Protein AF-A0A816KU31-F1 (afdb_monomer_lite)

Secondary structure (DSSP, 8-state):
-----B-TTSTTHHHHHHHHHHHGGGGGG-SS---SHHHHHHHHHT-PPPTT--------TTHHHHS-HHHHHHHHHHHHHH-GGGTT-SS-HHHHHHHHHHHHHT-EEEETTEEEE--SSPPBT-TTTTHHHHHHHHHHHHHHHT-

Sequence (147 aa):
MRIVTCSRDTITSPICQFIFRIIKELSATLSGVVCNTSNFIKIITDVKLNQDEHSANLDIQDLYTNIPVSKVINITLKRFDESKKLDNSPFTKTDIKELLILALKNSYFQFNGKFYKQKTGLPMCNTLSPTLPDIYMNEYKKNIYMK

Radius of gyration: 17.8 Å; chains: 1; bounding box: 52×36×50 Å

Organism: NCBI:txid392030

Structure (mmCIF, N/CA/C/O backbone):
data_AF-A0A816KU31-F1
#
_entry.id   AF-A0A816KU31-F1
#
loop_
_atom_site.group_PDB
_atom_site.id
_atom_site.type_symbol
_atom_site.label_atom_id
_atom_site.label_alt_id
_atom_site.label_comp_id
_atom_site.label_asym_id
_atom_site.label_entity_id
_atom_site.label_seq_id
_atom_site.pdbx_PDB_ins_code
_atom_site.C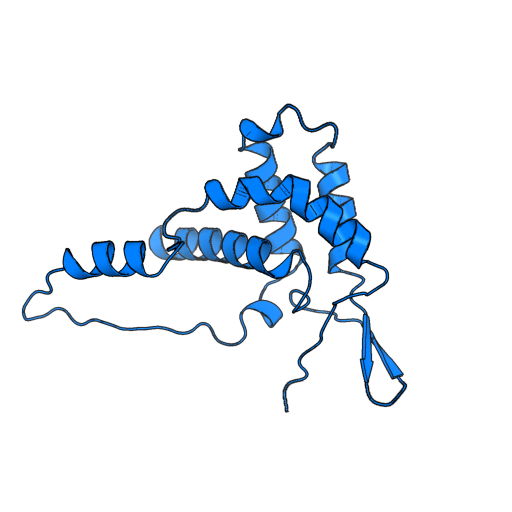artn_x
_atom_site.Cartn_y
_atom_site.Cartn_z
_atom_site.occupancy
_atom_site.B_iso_or_equiv
_atom_site.auth_seq_id
_atom_site.auth_comp_id
_atom_site.auth_asym_id
_atom_site.auth_atom_id
_atom_site.pdbx_PDB_model_num
ATOM 1 N N . MET A 1 1 ? -18.901 -8.063 -17.222 1.00 49.69 1 MET A N 1
ATOM 2 C CA . MET A 1 1 ? -17.887 -9.053 -16.795 1.00 49.69 1 MET A CA 1
ATOM 3 C C . MET A 1 1 ? -16.622 -8.294 -16.416 1.00 49.69 1 MET A C 1
ATOM 5 O O . MET A 1 1 ? -16.166 -7.492 -17.221 1.00 49.69 1 MET A O 1
ATOM 9 N N . ARG A 1 2 ? -16.109 -8.466 -15.194 1.00 61.72 2 ARG A N 1
ATOM 10 C CA . ARG A 1 2 ? -14.911 -7.772 -14.694 1.00 61.72 2 ARG A CA 1
ATOM 11 C C . ARG A 1 2 ? -13.745 -8.755 -14.704 1.00 61.72 2 ARG A C 1
ATOM 13 O O . ARG A 1 2 ? -13.862 -9.838 -14.141 1.00 61.72 2 ARG A O 1
ATOM 20 N N . ILE A 1 3 ? -12.652 -8.399 -15.374 1.00 64.56 3 ILE A N 1
ATOM 21 C CA . ILE A 1 3 ? -11.467 -9.259 -15.453 1.00 64.56 3 ILE A CA 1
ATOM 22 C C . ILE A 1 3 ? -10.687 -9.103 -14.148 1.00 64.56 3 ILE A C 1
ATOM 24 O O . ILE A 1 3 ? -10.218 -8.012 -13.830 1.00 64.56 3 ILE A O 1
ATOM 28 N N . VAL A 1 4 ? -10.555 -10.194 -13.395 1.00 68.12 4 VAL A N 1
ATOM 29 C CA . VAL A 1 4 ? -9.658 -10.269 -12.239 1.00 68.12 4 VAL A CA 1
ATOM 30 C C . VAL A 1 4 ? -8.290 -10.704 -12.750 1.00 68.12 4 VAL A C 1
ATOM 32 O O . VAL A 1 4 ? -8.129 -11.812 -13.256 1.00 68.12 4 VAL A O 1
ATOM 35 N N . THR A 1 5 ? -7.307 -9.813 -12.663 1.00 73.56 5 THR A N 1
ATOM 36 C CA . THR A 1 5 ? -5.936 -10.082 -13.107 1.00 73.56 5 THR A CA 1
ATOM 37 C C . THR A 1 5 ? -5.116 -10.597 -11.931 1.00 73.56 5 THR A C 1
ATOM 39 O O . THR A 1 5 ? -5.012 -9.904 -10.922 1.00 73.56 5 THR A O 1
ATOM 42 N N . CYS A 1 6 ? -4.512 -11.778 -12.049 1.00 74.50 6 CYS A N 1
ATOM 43 C CA . CYS A 1 6 ? -3.592 -12.302 -11.040 1.00 74.50 6 CYS A CA 1
ATOM 44 C C . CYS A 1 6 ? -2.148 -12.026 -11.470 1.00 74.50 6 CYS A C 1
ATOM 46 O O . CYS A 1 6 ? -1.738 -12.460 -12.545 1.00 74.50 6 CYS A O 1
ATOM 48 N N . SER A 1 7 ? -1.378 -11.331 -10.634 1.00 78.25 7 SER A N 1
ATOM 49 C CA . SER A 1 7 ? 0.047 -11.057 -10.884 1.00 78.25 7 SER A CA 1
ATOM 50 C C . SER A 1 7 ? 0.991 -11.941 -10.060 1.00 78.25 7 SER A C 1
ATOM 52 O O . SER A 1 7 ? 2.118 -11.537 -9.769 1.00 78.25 7 SER A O 1
ATOM 54 N N . ARG A 1 8 ? 0.546 -13.143 -9.680 1.00 78.31 8 ARG A N 1
ATOM 55 C CA . ARG A 1 8 ? 1.370 -14.121 -8.957 1.00 78.31 8 ARG A CA 1
ATOM 56 C C . ARG A 1 8 ? 2.367 -14.795 -9.906 1.00 78.31 8 ARG A C 1
ATOM 58 O O . ARG A 1 8 ? 2.027 -15.061 -11.052 1.00 78.31 8 ARG A O 1
ATOM 65 N N . ASP A 1 9 ? 3.581 -15.045 -9.420 1.00 82.00 9 ASP A N 1
ATOM 66 C CA . ASP A 1 9 ? 4.653 -15.774 -10.122 1.00 82.00 9 ASP A CA 1
ATOM 67 C C . ASP A 1 9 ? 5.003 -15.209 -11.512 1.00 82.00 9 ASP A C 1
ATOM 69 O O . ASP A 1 9 ? 5.507 -15.891 -12.399 1.00 82.00 9 ASP A O 1
ATOM 73 N N . THR A 1 10 ? 4.768 -13.909 -11.694 1.00 84.75 10 THR A N 1
ATOM 74 C CA . THR A 1 10 ? 5.206 -13.148 -12.868 1.00 84.75 10 THR A CA 1
ATOM 75 C C . THR A 1 10 ? 6.684 -12.762 -12.765 1.00 84.75 10 THR A C 1
ATOM 77 O O . THR A 1 10 ? 7.268 -12.787 -11.679 1.00 84.75 10 THR A O 1
ATOM 80 N N . ILE A 1 11 ? 7.276 -12.306 -13.875 1.00 86.88 11 ILE A N 1
ATOM 81 C CA . ILE A 1 11 ? 8.670 -11.829 -13.939 1.00 86.88 11 ILE A CA 1
ATOM 82 C C . ILE A 1 11 ? 8.990 -10.711 -12.930 1.00 86.88 11 ILE A C 1
ATOM 84 O O . ILE A 1 11 ? 10.131 -10.575 -12.498 1.00 86.88 11 ILE A O 1
ATOM 88 N N . THR A 1 12 ? 7.991 -9.927 -12.509 1.00 88.56 12 THR A N 1
ATOM 89 C CA . THR A 1 12 ? 8.162 -8.862 -11.509 1.00 88.56 12 THR A CA 1
ATOM 90 C C . THR A 1 12 ? 7.954 -9.345 -10.070 1.00 88.56 12 THR A C 1
ATOM 92 O O . THR A 1 12 ? 8.141 -8.576 -9.129 1.00 88.56 12 THR A O 1
ATOM 95 N N . SER A 1 13 ? 7.619 -10.615 -9.841 1.00 89.44 13 SER A N 1
ATOM 96 C CA . SER A 1 13 ? 7.380 -11.142 -8.488 1.00 89.44 13 SER A CA 1
ATOM 97 C C . SER A 1 13 ? 8.596 -11.019 -7.561 1.00 89.44 13 SER A C 1
ATOM 99 O O . SER A 1 13 ? 8.405 -10.557 -6.433 1.00 89.44 13 SER A O 1
ATOM 101 N N . PRO A 1 14 ? 9.841 -11.329 -7.992 1.00 91.38 14 PRO A N 1
ATOM 102 C CA . PRO A 1 14 ? 11.016 -11.187 -7.129 1.00 91.38 14 PRO A CA 1
ATOM 103 C C . PRO A 1 14 ? 11.236 -9.745 -6.659 1.00 91.38 14 PRO A C 1
ATOM 105 O O . PRO A 1 14 ? 11.459 -9.506 -5.473 1.00 91.38 14 PRO A O 1
ATOM 108 N N . ILE A 1 15 ? 11.090 -8.765 -7.559 1.00 91.06 15 ILE A N 1
ATOM 109 C CA . ILE A 1 15 ? 11.231 -7.349 -7.199 1.00 91.06 15 ILE A CA 1
ATOM 110 C C . ILE A 1 15 ? 10.086 -6.880 -6.293 1.00 91.06 15 ILE A C 1
ATOM 112 O O . ILE A 1 15 ? 10.317 -6.127 -5.352 1.00 91.06 15 ILE A O 1
ATOM 116 N N . CYS A 1 16 ? 8.864 -7.380 -6.491 1.00 91.56 16 CYS A N 1
ATOM 117 C CA . CYS A 1 16 ? 7.740 -7.071 -5.607 1.00 91.56 16 CYS A CA 1
ATOM 118 C C . CYS A 1 16 ? 7.960 -7.613 -4.189 1.00 91.56 16 CYS A C 1
ATOM 120 O O . CYS A 1 16 ? 7.702 -6.911 -3.214 1.00 91.56 16 CYS A O 1
ATOM 122 N N . GLN A 1 17 ? 8.472 -8.840 -4.062 1.00 91.56 17 GLN A N 1
ATOM 123 C CA . GLN A 1 17 ? 8.840 -9.421 -2.768 1.00 91.56 17 GLN A CA 1
ATOM 124 C C . GLN A 1 17 ? 9.971 -8.637 -2.098 1.00 91.56 17 GLN A C 1
ATOM 126 O O . GLN A 1 17 ? 9.935 -8.411 -0.889 1.00 91.56 17 GLN A O 1
ATOM 131 N N . PHE A 1 18 ? 10.957 -8.205 -2.880 1.00 90.50 18 PHE A N 1
ATOM 132 C CA . PHE A 1 18 ? 12.056 -7.386 -2.395 1.00 90.50 18 PHE A CA 1
ATOM 133 C C . PHE A 1 18 ? 11.567 -6.043 -1.836 1.00 90.50 18 PHE A C 1
ATOM 135 O O . PHE A 1 18 ? 11.827 -5.732 -0.675 1.00 90.50 18 PHE A O 1
ATOM 142 N N . ILE A 1 19 ? 10.774 -5.299 -2.613 1.00 90.69 19 ILE A N 1
ATOM 143 C CA . ILE A 1 19 ? 10.178 -4.029 -2.177 1.00 90.69 19 ILE A CA 1
ATOM 144 C C . ILE A 1 19 ? 9.322 -4.243 -0.926 1.00 90.69 19 ILE A C 1
ATOM 146 O O . ILE A 1 19 ? 9.407 -3.456 0.015 1.00 90.69 19 ILE A O 1
ATOM 150 N N . PHE A 1 20 ? 8.530 -5.319 -0.875 1.00 90.44 20 PHE A N 1
ATOM 151 C CA . PHE A 1 20 ? 7.693 -5.627 0.284 1.00 90.44 20 PHE A CA 1
ATOM 152 C C . PHE A 1 20 ? 8.506 -5.747 1.577 1.00 90.44 20 PHE A C 1
ATOM 154 O O . PHE A 1 20 ? 8.083 -5.229 2.606 1.00 90.44 20 PHE A O 1
ATOM 161 N N . ARG A 1 21 ? 9.703 -6.349 1.542 1.00 88.38 21 ARG A N 1
ATOM 162 C CA . ARG A 1 21 ? 10.578 -6.440 2.727 1.00 88.38 21 ARG A CA 1
ATOM 163 C C . ARG A 1 21 ? 10.999 -5.072 3.262 1.00 88.38 21 ARG A C 1
ATOM 165 O O . ARG A 1 21 ? 11.193 -4.955 4.468 1.00 88.38 21 ARG A O 1
ATOM 172 N N . ILE A 1 22 ? 11.113 -4.078 2.385 1.00 85.88 22 ILE A N 1
ATOM 173 C CA . ILE A 1 22 ? 11.462 -2.699 2.735 1.00 85.88 22 ILE A CA 1
ATOM 174 C C . ILE A 1 22 ? 10.230 -1.971 3.281 1.00 85.88 22 ILE A C 1
ATOM 176 O O . ILE A 1 22 ? 10.276 -1.383 4.356 1.00 85.88 22 ILE A O 1
ATOM 180 N N . ILE A 1 23 ? 9.102 -2.031 2.567 1.00 86.75 23 ILE A N 1
ATOM 181 C CA . ILE A 1 23 ? 7.929 -1.209 2.897 1.00 86.75 23 ILE A CA 1
ATOM 182 C C . ILE A 1 23 ? 6.985 -1.838 3.928 1.00 86.75 23 ILE A C 1
ATOM 184 O O . ILE A 1 23 ? 6.089 -1.145 4.405 1.00 86.75 23 ILE A O 1
ATOM 188 N N . LYS A 1 24 ? 7.143 -3.121 4.292 1.00 86.12 24 LYS A N 1
ATOM 189 C CA . LYS A 1 24 ? 6.227 -3.811 5.226 1.00 86.12 24 LYS A CA 1
ATOM 190 C C . LYS A 1 24 ? 6.069 -3.064 6.552 1.00 86.12 24 LYS A C 1
ATOM 192 O O . LYS A 1 24 ? 4.956 -2.991 7.068 1.00 86.12 24 LYS A O 1
ATOM 197 N N . GLU A 1 25 ? 7.147 -2.454 7.050 1.00 84.19 25 GLU A N 1
ATOM 198 C CA . GLU A 1 25 ? 7.175 -1.718 8.320 1.00 84.19 25 GLU A CA 1
ATOM 199 C C . GLU A 1 25 ? 6.333 -0.437 8.266 1.00 84.19 25 GLU A C 1
ATOM 201 O O . GLU A 1 25 ? 5.813 0.004 9.291 1.00 84.19 25 GLU A O 1
ATOM 206 N N . LEU A 1 26 ? 6.104 0.122 7.069 1.00 84.94 26 LEU A N 1
ATOM 207 C CA . LEU A 1 26 ? 5.199 1.259 6.891 1.00 84.94 26 LEU A CA 1
ATOM 208 C C . LEU A 1 26 ? 3.761 0.897 7.273 1.00 84.94 26 LEU A C 1
ATOM 210 O O . LEU A 1 26 ? 3.024 1.768 7.729 1.00 84.94 26 LEU A O 1
ATOM 214 N N . SER A 1 27 ? 3.367 -0.376 7.166 1.00 80.69 27 SER A N 1
ATOM 215 C CA . SER A 1 27 ? 2.037 -0.836 7.593 1.00 80.69 27 SER A CA 1
ATOM 216 C C . SER A 1 27 ? 1.802 -0.596 9.091 1.00 80.69 27 SER A C 1
ATOM 218 O O . SER A 1 27 ? 0.682 -0.300 9.495 1.00 80.69 27 SER A O 1
ATOM 220 N N . ALA A 1 28 ? 2.855 -0.640 9.917 1.00 80.69 28 ALA A N 1
ATOM 221 C CA . ALA A 1 28 ? 2.757 -0.377 11.355 1.00 80.69 28 ALA A CA 1
ATOM 222 C C . ALA A 1 28 ? 2.511 1.107 11.687 1.00 80.69 28 ALA A C 1
ATOM 224 O O . ALA A 1 28 ? 2.126 1.432 12.806 1.00 80.69 28 ALA A O 1
ATOM 225 N N . THR A 1 29 ? 2.726 2.015 10.729 1.00 81.81 29 THR A N 1
ATOM 226 C CA . THR A 1 29 ? 2.448 3.455 10.889 1.00 81.81 29 THR A CA 1
ATOM 227 C C . THR A 1 29 ? 0.993 3.822 10.587 1.00 81.81 29 THR A C 1
ATOM 229 O O . THR A 1 29 ? 0.590 4.977 10.745 1.00 81.81 29 THR A O 1
ATOM 232 N N . LEU A 1 30 ? 0.191 2.860 10.123 1.00 85.38 30 LEU A N 1
ATOM 233 C CA . LEU A 1 30 ? -1.187 3.102 9.723 1.00 85.38 30 LEU A CA 1
ATOM 234 C C . LEU A 1 30 ? -2.104 3.167 10.945 1.00 85.38 30 LEU A C 1
ATOM 236 O O . LEU A 1 30 ? -2.139 2.268 11.779 1.00 85.38 30 LEU A O 1
ATOM 240 N N . SER A 1 31 ? -2.894 4.236 11.022 1.00 83.19 31 SER A N 1
ATOM 241 C CA . SER A 1 31 ? -3.917 4.419 12.051 1.00 83.19 31 SER A CA 1
ATOM 242 C C . SER A 1 31 ? -5.272 3.848 11.622 1.00 83.19 31 SER A C 1
ATOM 244 O O . SER A 1 31 ? -5.637 3.870 10.440 1.00 83.19 31 SER A O 1
ATOM 246 N N . GLY A 1 32 ? -6.049 3.360 12.594 1.00 79.56 32 GLY A N 1
ATOM 247 C CA . GLY A 1 32 ? -7.402 2.849 12.351 1.00 79.56 32 GLY A CA 1
ATOM 248 C C . GLY A 1 32 ? -7.427 1.627 11.428 1.00 79.56 32 GLY A C 1
ATOM 249 O O . GLY A 1 32 ? -8.319 1.520 10.583 1.00 79.56 32 GLY A O 1
ATOM 250 N N . VAL A 1 33 ? -6.411 0.766 11.543 1.00 82.75 33 VAL A N 1
ATOM 251 C CA . VAL A 1 33 ? -6.354 -0.558 10.916 1.00 82.75 33 VAL A CA 1
ATOM 252 C C . VAL A 1 33 ? -6.655 -1.596 11.986 1.00 82.75 33 VAL A C 1
ATOM 254 O O . VAL A 1 33 ? -6.102 -1.562 13.085 1.00 82.75 33 VAL A O 1
ATOM 257 N N . VAL A 1 34 ? -7.551 -2.521 11.663 1.00 84.38 34 VAL A N 1
ATOM 258 C CA . VAL A 1 34 ? -7.929 -3.616 12.549 1.00 84.38 34 VAL A CA 1
ATOM 259 C C . VAL A 1 34 ? -7.159 -4.857 12.116 1.00 84.38 34 VAL A C 1
ATOM 261 O O . VAL A 1 34 ? -7.445 -5.443 11.080 1.00 84.38 34 VAL A O 1
ATOM 264 N N . CYS A 1 35 ? -6.156 -5.244 12.903 1.00 81.25 35 CYS A N 1
ATOM 265 C CA . CYS A 1 35 ? -5.225 -6.304 12.509 1.00 81.25 35 CYS A CA 1
ATOM 266 C C . CYS A 1 35 ? -5.773 -7.727 12.691 1.00 81.25 35 CYS A C 1
ATOM 268 O O . CYS A 1 35 ? -5.251 -8.661 12.091 1.00 81.25 35 CYS A O 1
ATOM 270 N N . ASN A 1 36 ? -6.764 -7.924 13.564 1.00 87.31 36 ASN A N 1
ATOM 271 C CA . ASN A 1 36 ? -7.354 -9.236 13.819 1.00 87.31 36 ASN A CA 1
ATOM 272 C C . ASN A 1 36 ? -8.761 -9.127 14.422 1.00 87.31 36 ASN A C 1
ATOM 274 O O . ASN A 1 36 ? -9.145 -8.093 14.976 1.00 87.31 36 ASN A O 1
ATOM 278 N N . THR A 1 37 ? -9.505 -10.231 14.343 1.00 91.88 37 THR A N 1
ATOM 279 C CA . THR A 1 37 ? -10.880 -10.348 14.843 1.00 91.88 37 THR A CA 1
ATOM 280 C C . THR A 1 37 ? -10.981 -10.079 16.342 1.00 91.88 37 THR A C 1
ATOM 282 O O . THR A 1 37 ? -11.900 -9.398 16.779 1.00 91.88 37 THR A O 1
ATOM 285 N N . SER A 1 38 ? -10.019 -10.539 17.145 1.00 92.81 38 SER A N 1
ATOM 286 C CA . SER A 1 38 ? -10.032 -10.307 18.594 1.00 92.81 38 SER A CA 1
ATOM 287 C C . SER A 1 38 ? -9.924 -8.819 18.944 1.00 92.81 38 SER A C 1
ATOM 289 O O . SER A 1 38 ? -10.594 -8.349 19.858 1.00 92.81 38 SER A O 1
ATOM 291 N N . ASN A 1 39 ? -9.108 -8.062 18.206 1.00 89.31 39 ASN A N 1
ATOM 292 C CA . ASN A 1 39 ? -8.987 -6.615 18.351 1.00 89.31 39 ASN A CA 1
ATOM 293 C C . ASN A 1 39 ? -10.273 -5.911 17.908 1.00 89.31 39 ASN A C 1
ATOM 295 O O . ASN A 1 39 ? -10.734 -5.001 18.587 1.00 89.31 39 ASN A O 1
ATOM 299 N N . PHE A 1 40 ? -10.884 -6.370 16.811 1.00 91.38 40 PHE A N 1
ATOM 300 C CA . PHE A 1 40 ? -12.176 -5.854 16.360 1.00 91.38 40 PHE A CA 1
ATOM 301 C C . PHE A 1 40 ? -13.266 -6.011 17.424 1.00 91.38 40 PHE A C 1
ATOM 303 O O . PHE A 1 40 ? -13.955 -5.046 17.740 1.00 91.38 40 PHE A O 1
ATOM 310 N N . ILE A 1 41 ? -13.386 -7.213 18.002 1.00 93.31 41 ILE A N 1
ATOM 311 C CA . ILE A 1 41 ? -14.386 -7.519 19.032 1.00 93.31 41 ILE A CA 1
ATOM 312 C C . ILE A 1 41 ? -14.204 -6.600 20.242 1.00 93.31 41 ILE A C 1
ATOM 314 O O . ILE A 1 41 ? -15.186 -6.064 20.744 1.00 93.31 41 ILE A O 1
ATOM 318 N N . LYS A 1 42 ? -12.962 -6.365 20.684 1.00 91.19 42 LYS A N 1
AT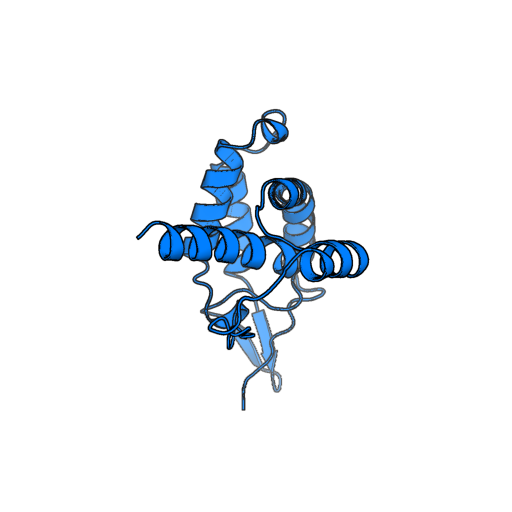OM 319 C CA . LYS A 1 42 ? -12.685 -5.425 21.781 1.00 91.19 42 LYS A CA 1
ATOM 320 C C . LYS A 1 42 ? -13.168 -4.014 21.447 1.00 91.19 42 LYS A C 1
ATOM 322 O O . LYS A 1 42 ? -13.928 -3.447 22.217 1.00 91.19 42 LYS A O 1
ATOM 327 N N . ILE A 1 43 ? -12.795 -3.502 20.271 1.00 89.44 43 ILE A N 1
ATOM 328 C CA . ILE A 1 43 ? -13.180 -2.155 19.828 1.00 89.44 43 ILE A CA 1
ATOM 329 C C . ILE A 1 43 ? -14.704 -2.006 19.788 1.00 89.44 43 ILE A C 1
ATOM 331 O O . ILE A 1 43 ? -15.222 -1.024 20.301 1.00 89.44 43 ILE A O 1
ATOM 335 N N . ILE A 1 44 ? -15.425 -2.962 19.192 1.00 90.50 44 ILE A N 1
ATOM 336 C CA . ILE A 1 44 ? -16.877 -2.833 19.011 1.00 90.50 44 ILE A CA 1
ATOM 337 C C . ILE A 1 44 ? -17.661 -3.051 20.310 1.00 90.50 44 ILE A C 1
ATOM 339 O O . ILE A 1 44 ? -18.724 -2.465 20.470 1.00 90.50 44 ILE A O 1
ATOM 343 N N . THR A 1 45 ? -17.140 -3.854 21.245 1.00 92.06 45 THR A N 1
ATOM 344 C CA . THR A 1 45 ? -17.797 -4.100 22.545 1.00 92.06 45 THR A CA 1
ATOM 345 C C . THR A 1 45 ? -17.852 -2.830 23.396 1.00 92.06 45 THR A C 1
ATOM 347 O O . THR A 1 45 ? -18.816 -2.624 24.130 1.00 92.06 45 THR A O 1
ATOM 350 N N . ASP A 1 46 ? -16.850 -1.959 23.265 1.00 89.38 46 ASP A N 1
ATOM 351 C CA . ASP A 1 46 ? -16.780 -0.697 24.006 1.00 89.38 46 ASP A CA 1
ATOM 352 C C . ASP A 1 46 ? -17.656 0.413 23.391 1.00 89.38 46 ASP A C 1
ATOM 354 O O . ASP A 1 46 ? -17.898 1.441 24.029 1.00 89.38 46 ASP A O 1
ATOM 358 N N . VAL A 1 47 ? -18.165 0.226 22.166 1.00 90.06 47 VAL A N 1
ATOM 359 C CA . VAL A 1 47 ? -19.016 1.212 21.484 1.00 90.06 47 VAL A CA 1
ATOM 360 C C . VAL A 1 47 ? -20.452 1.103 21.996 1.00 90.06 47 VAL A C 1
ATOM 362 O O . VAL A 1 47 ? -21.145 0.117 21.753 1.00 90.06 47 VAL A O 1
ATOM 365 N N . LYS A 1 48 ? -20.927 2.155 22.668 1.00 90.25 48 LYS A N 1
ATOM 366 C CA . LYS A 1 48 ? -22.337 2.325 23.041 1.00 90.25 48 LYS A CA 1
ATOM 367 C C . LYS A 1 48 ? -22.985 3.325 22.095 1.00 90.25 48 LYS A C 1
ATOM 369 O O . LYS A 1 48 ? -22.463 4.422 21.940 1.00 90.25 48 LYS A O 1
ATOM 374 N N . LEU A 1 49 ? -24.102 2.933 21.492 1.00 90.50 49 LEU A N 1
ATOM 375 C CA . LEU A 1 49 ? -24.891 3.798 20.620 1.00 90.50 49 LEU A CA 1
ATOM 376 C C . LEU A 1 49 ? -25.990 4.488 21.428 1.00 90.50 49 LEU A C 1
ATOM 378 O O . LEU A 1 49 ? -26.661 3.845 22.243 1.00 90.50 49 LEU A O 1
ATOM 382 N N . ASN A 1 50 ? -26.175 5.782 21.190 1.00 93.56 50 ASN A N 1
ATOM 383 C CA . ASN A 1 50 ? -27.318 6.533 21.704 1.00 93.56 50 ASN A CA 1
ATOM 384 C C . ASN A 1 50 ? -28.604 6.187 20.933 1.00 93.56 50 ASN A C 1
ATOM 386 O O . ASN A 1 50 ? -28.564 5.574 19.868 1.00 93.56 50 ASN A O 1
ATOM 390 N N . GLN A 1 51 ? -29.760 6.593 21.464 1.00 91.00 51 GLN A N 1
ATOM 391 C CA . GLN A 1 51 ? -31.074 6.261 20.893 1.00 91.00 51 GLN A C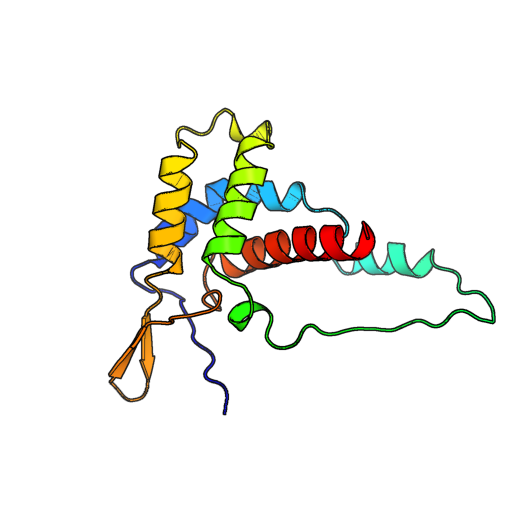A 1
ATOM 392 C C . GLN A 1 51 ? -31.268 6.795 19.457 1.00 91.00 51 GLN A C 1
ATOM 394 O O . GLN A 1 51 ? -31.991 6.183 18.677 1.00 91.00 51 GLN A O 1
ATOM 399 N N . ASP A 1 52 ? -30.557 7.873 19.111 1.00 93.81 52 ASP A N 1
ATOM 400 C CA . ASP A 1 52 ? -30.579 8.530 17.796 1.00 93.81 52 ASP A CA 1
ATOM 401 C C . ASP A 1 52 ? -29.363 8.179 16.912 1.00 93.81 52 ASP A C 1
ATOM 403 O O . ASP A 1 52 ? -29.184 8.745 15.832 1.00 93.81 52 ASP A O 1
ATOM 407 N N . GLU A 1 53 ? -28.492 7.269 17.358 1.00 92.69 53 GLU A N 1
ATOM 408 C CA . GLU A 1 53 ? -27.306 6.856 16.605 1.00 92.69 53 GLU A CA 1
ATOM 409 C C . GLU A 1 53 ? -27.539 5.534 15.873 1.00 92.69 53 GLU A C 1
ATOM 411 O O . GLU A 1 53 ? -28.071 4.561 16.410 1.00 92.69 53 GLU A O 1
ATOM 416 N N . HIS A 1 54 ? -27.069 5.474 14.628 1.00 89.00 54 HIS A N 1
ATOM 417 C CA . HIS A 1 54 ? -27.164 4.286 13.792 1.00 89.00 54 HIS A CA 1
ATOM 418 C C . HIS A 1 54 ? -25.784 3.844 13.323 1.00 89.00 54 HIS A C 1
ATOM 420 O O . HIS A 1 54 ? -24.938 4.659 12.950 1.00 89.00 54 HIS A O 1
ATOM 426 N N . SER A 1 55 ? -25.567 2.532 13.305 1.00 88.94 55 SER A N 1
ATOM 427 C CA . SER A 1 55 ? -24.382 1.946 12.694 1.00 88.94 55 SER A CA 1
ATOM 428 C C . SER A 1 55 ? -24.604 1.746 11.195 1.00 88.94 55 SER A C 1
ATOM 430 O O . SER A 1 55 ? -25.684 1.366 10.743 1.00 88.94 55 SER A O 1
ATOM 432 N N . ALA A 1 56 ? -23.559 1.996 10.412 1.00 89.81 56 ALA A N 1
ATOM 433 C CA . ALA A 1 56 ? -23.542 1.732 8.982 1.00 89.81 56 ALA A CA 1
ATOM 434 C C . ALA A 1 56 ? -22.240 1.019 8.617 1.00 89.81 56 ALA A C 1
ATOM 436 O O . ALA A 1 56 ? -21.167 1.380 9.101 1.00 89.81 56 ALA A O 1
ATOM 437 N N . ASN A 1 57 ? -22.340 0.013 7.749 1.00 90.69 57 ASN A N 1
ATOM 438 C CA . ASN A 1 57 ? -21.188 -0.642 7.146 1.00 90.69 57 ASN A CA 1
ATOM 439 C C . ASN A 1 57 ? -21.099 -0.235 5.675 1.00 90.69 57 ASN A C 1
ATOM 441 O O . ASN A 1 57 ? -22.098 -0.285 4.957 1.00 90.69 57 ASN A O 1
ATOM 445 N N . LEU A 1 58 ? -19.909 0.167 5.240 1.00 90.62 58 LEU A N 1
ATOM 446 C CA . LEU A 1 58 ? -19.655 0.641 3.886 1.00 90.62 58 LEU A CA 1
ATOM 447 C C . LEU A 1 58 ? -18.584 -0.235 3.254 1.00 90.62 58 LEU A C 1
ATOM 449 O O . LEU A 1 58 ? -17.522 -0.437 3.841 1.00 90.62 58 LEU A O 1
ATOM 453 N N . ASP A 1 59 ? -18.856 -0.711 2.044 1.00 91.50 59 ASP A N 1
ATOM 454 C CA . ASP A 1 59 ? -17.883 -1.447 1.247 1.00 91.50 59 ASP A CA 1
ATOM 455 C C . ASP A 1 59 ? -17.326 -0.563 0.129 1.00 91.50 59 ASP A C 1
ATOM 457 O O . ASP A 1 59 ? -18.044 0.225 -0.496 1.00 91.50 59 ASP A O 1
ATOM 461 N N . ILE A 1 60 ? -16.023 -0.682 -0.119 1.00 89.88 60 ILE A N 1
ATOM 462 C CA . ILE A 1 60 ? -15.356 0.086 -1.165 1.00 89.88 60 ILE A CA 1
ATOM 463 C C . ILE A 1 60 ? -15.414 -0.723 -2.443 1.00 89.88 60 ILE A C 1
ATOM 465 O O . ILE A 1 60 ? -14.655 -1.675 -2.642 1.00 89.88 60 ILE A O 1
ATOM 469 N N . GLN A 1 61 ? -16.259 -0.270 -3.361 1.00 90.81 61 GLN A N 1
ATOM 470 C CA . GLN A 1 61 ? -16.326 -0.870 -4.675 1.00 90.81 61 GLN A CA 1
ATOM 471 C C . GLN A 1 61 ? -14.972 -0.754 -5.384 1.00 90.81 61 GLN A C 1
ATOM 473 O O . GLN A 1 61 ? -14.422 0.335 -5.585 1.00 90.81 61 GLN A O 1
ATOM 478 N N . ASP A 1 62 ? -14.462 -1.902 -5.827 1.00 88.75 62 ASP A N 1
ATOM 479 C CA . ASP A 1 62 ? -13.385 -1.976 -6.805 1.00 88.75 62 ASP A CA 1
ATOM 480 C C . ASP A 1 62 ? -12.063 -1.312 -6.371 1.00 88.75 62 ASP A C 1
ATOM 482 O O . ASP A 1 62 ? -11.310 -0.811 -7.212 1.00 88.75 62 ASP A O 1
ATOM 486 N N . LEU A 1 63 ? -11.748 -1.370 -5.069 1.00 90.81 63 LEU A N 1
ATOM 487 C CA . LEU A 1 63 ? -10.588 -0.722 -4.439 1.00 90.81 63 LEU A CA 1
ATOM 488 C C . LEU A 1 63 ? -9.311 -0.785 -5.295 1.00 90.81 63 LEU A C 1
ATOM 490 O O . LEU A 1 63 ? -8.778 0.243 -5.704 1.00 90.81 63 LEU A O 1
ATOM 494 N N . TYR A 1 64 ? -8.845 -1.987 -5.634 1.00 88.88 64 TYR A N 1
ATOM 495 C CA . TYR A 1 64 ? -7.597 -2.172 -6.379 1.00 88.88 64 TYR A CA 1
ATOM 496 C C . TYR A 1 64 ? -7.601 -1.509 -7.755 1.00 88.88 64 TYR A C 1
ATOM 498 O O . TYR A 1 64 ? -6.622 -0.864 -8.116 1.00 88.88 64 TYR A O 1
ATOM 506 N N . THR A 1 65 ? -8.682 -1.629 -8.530 1.00 88.25 65 THR A N 1
ATOM 507 C CA . THR A 1 65 ? -8.727 -1.049 -9.884 1.00 88.25 65 THR A CA 1
ATOM 508 C C . THR A 1 65 ? -8.860 0.467 -9.864 1.00 88.25 65 THR A C 1
ATOM 510 O O . THR A 1 65 ? -8.441 1.122 -10.817 1.00 88.25 65 THR A O 1
ATOM 513 N N . ASN A 1 66 ? -9.420 1.013 -8.783 1.00 90.62 66 ASN A N 1
ATOM 514 C CA . ASN A 1 66 ? -9.692 2.439 -8.637 1.00 90.62 66 ASN A CA 1
ATOM 515 C C . ASN A 1 66 ? -8.532 3.218 -8.003 1.00 90.62 66 ASN A C 1
ATOM 517 O O . ASN A 1 66 ? -8.518 4.445 -8.084 1.00 90.62 66 ASN A O 1
ATOM 521 N N . ILE A 1 67 ? -7.537 2.547 -7.412 1.00 91.88 67 ILE A N 1
ATOM 522 C CA . ILE A 1 67 ? -6.354 3.218 -6.858 1.00 91.88 67 ILE A CA 1
ATOM 523 C C . ILE A 1 67 ? -5.441 3.731 -7.987 1.00 91.88 67 ILE A C 1
ATOM 525 O O . ILE A 1 67 ? -4.897 2.933 -8.760 1.00 91.88 67 ILE A O 1
ATOM 529 N N . PRO A 1 68 ? -5.173 5.049 -8.068 1.00 92.44 68 PRO A N 1
ATOM 530 C CA . PRO A 1 68 ? -4.205 5.581 -9.018 1.00 92.44 68 PRO A CA 1
ATOM 531 C C . PRO A 1 68 ? -2.776 5.213 -8.597 1.00 92.44 68 PRO A C 1
ATOM 533 O O . PRO A 1 68 ? -2.296 5.637 -7.543 1.00 92.44 68 PRO A O 1
ATOM 536 N N . VAL A 1 69 ? -2.068 4.469 -9.454 1.00 91.75 69 VAL A N 1
ATOM 537 C CA . VAL A 1 69 ? -0.709 3.957 -9.181 1.00 91.75 69 VAL A CA 1
ATOM 538 C C . VAL A 1 69 ? 0.279 5.078 -8.841 1.00 91.75 69 VAL A C 1
ATOM 540 O O . VAL A 1 69 ? 1.040 4.972 -7.886 1.00 91.75 69 VAL A O 1
ATOM 543 N N . SER A 1 70 ? 0.257 6.190 -9.579 1.00 92.94 70 SER A N 1
ATOM 544 C CA . SER A 1 70 ? 1.140 7.334 -9.305 1.00 92.94 70 SER A CA 1
ATOM 545 C C . SER A 1 70 ? 0.890 7.951 -7.929 1.00 92.94 70 SER A C 1
ATOM 547 O O . SER A 1 70 ? 1.835 8.313 -7.230 1.00 92.94 70 SER A O 1
ATOM 549 N N . LYS A 1 71 ? -0.382 8.044 -7.523 1.00 93.38 71 LYS A N 1
ATOM 550 C CA . LYS A 1 71 ? -0.775 8.630 -6.242 1.00 93.38 71 LYS A CA 1
ATOM 551 C C . LYS A 1 71 ? -0.315 7.757 -5.082 1.00 93.38 71 LYS A C 1
ATOM 553 O O . LYS A 1 71 ? 0.303 8.281 -4.163 1.00 93.38 71 LYS A O 1
ATOM 558 N N . VAL A 1 72 ? -0.549 6.445 -5.141 1.00 94.19 72 VAL A N 1
ATOM 559 C CA . VAL A 1 72 ? -0.099 5.544 -4.069 1.00 94.19 72 VAL A CA 1
ATOM 560 C C . VAL A 1 72 ? 1.425 5.505 -3.955 1.00 94.19 72 VAL A C 1
ATOM 562 O O . VAL A 1 72 ? 1.921 5.591 -2.841 1.00 94.19 72 VAL A O 1
ATOM 565 N N . ILE A 1 73 ? 2.173 5.521 -5.068 1.00 94.31 73 ILE A N 1
ATOM 566 C CA . ILE A 1 73 ? 3.644 5.617 -5.031 1.00 94.31 73 ILE A CA 1
ATOM 567 C C . ILE A 1 73 ? 4.086 6.878 -4.280 1.00 94.31 73 ILE A C 1
ATOM 569 O O . ILE A 1 73 ? 4.896 6.790 -3.363 1.00 94.31 73 ILE A O 1
ATOM 573 N N . ASN A 1 74 ? 3.530 8.045 -4.614 1.00 94.81 74 ASN A N 1
ATOM 574 C CA . ASN A 1 74 ? 3.898 9.296 -3.946 1.00 94.81 74 ASN A CA 1
ATOM 575 C C . ASN A 1 74 ? 3.574 9.274 -2.444 1.00 94.81 74 ASN A C 1
ATOM 577 O O . ASN A 1 74 ? 4.376 9.742 -1.637 1.00 94.81 74 ASN A O 1
ATOM 581 N N . ILE A 1 75 ? 2.425 8.708 -2.067 1.00 94.00 75 ILE A N 1
ATOM 582 C CA . ILE A 1 75 ? 2.013 8.557 -0.665 1.00 94.00 75 ILE A CA 1
ATOM 583 C C . ILE A 1 75 ? 2.972 7.620 0.084 1.00 94.00 75 ILE A C 1
ATOM 585 O O . ILE A 1 75 ? 3.379 7.930 1.205 1.00 94.00 75 ILE A O 1
ATOM 589 N N . THR A 1 76 ? 3.356 6.498 -0.531 1.00 92.69 76 THR A N 1
ATOM 590 C CA . THR A 1 76 ? 4.326 5.553 0.036 1.00 92.69 76 THR A CA 1
ATOM 591 C C . THR A 1 76 ? 5.686 6.212 0.232 1.00 92.69 76 THR A C 1
ATOM 593 O O . THR A 1 76 ? 6.262 6.073 1.303 1.00 92.69 76 THR A O 1
ATOM 596 N N . LEU A 1 77 ? 6.174 6.978 -0.748 1.00 92.06 77 LEU A N 1
ATOM 597 C CA . LEU A 1 77 ? 7.457 7.681 -0.648 1.00 92.06 77 LEU A CA 1
ATOM 598 C C . LEU A 1 77 ? 7.449 8.775 0.423 1.00 92.06 77 LEU A C 1
ATOM 600 O O . LEU A 1 77 ? 8.438 8.943 1.123 1.00 92.06 77 LEU A O 1
ATOM 604 N N . LYS A 1 78 ? 6.339 9.505 0.575 1.00 91.50 78 LYS A N 1
ATOM 605 C CA . LYS A 1 78 ? 6.191 10.485 1.659 1.00 91.50 78 LYS A CA 1
ATOM 606 C C . LYS A 1 78 ? 6.295 9.806 3.030 1.00 91.50 78 LYS A C 1
ATOM 608 O O . LYS A 1 78 ? 7.052 10.257 3.876 1.00 91.50 78 LYS A O 1
ATOM 613 N N . ARG A 1 79 ? 5.583 8.690 3.223 1.00 89.06 79 ARG A N 1
ATOM 614 C CA . ARG A 1 79 ? 5.653 7.904 4.469 1.00 89.06 79 ARG A CA 1
ATOM 615 C C . ARG A 1 79 ? 7.024 7.271 4.691 1.00 89.06 79 ARG A C 1
ATOM 617 O O . ARG A 1 79 ? 7.437 7.125 5.834 1.00 89.06 79 ARG A O 1
ATOM 624 N N . PHE A 1 80 ? 7.700 6.878 3.614 1.00 87.00 80 PHE A N 1
ATOM 625 C CA . PHE A 1 80 ? 9.060 6.359 3.668 1.00 87.00 80 PHE A CA 1
ATOM 626 C C . PHE A 1 80 ? 10.015 7.401 4.266 1.00 87.00 80 PHE A C 1
ATOM 628 O O . PHE A 1 80 ? 10.705 7.076 5.223 1.00 87.00 80 PHE A O 1
ATOM 635 N N . ASP A 1 81 ? 9.964 8.651 3.794 1.00 85.75 81 ASP A N 1
ATOM 636 C CA . ASP A 1 81 ? 10.795 9.746 4.325 1.00 85.75 81 ASP A CA 1
ATOM 637 C C . ASP A 1 81 ? 10.446 10.126 5.775 1.00 85.75 81 ASP A C 1
ATOM 639 O O . ASP A 1 81 ? 11.312 10.516 6.550 1.00 85.75 81 ASP A O 1
ATOM 643 N N . GLU A 1 82 ? 9.168 10.042 6.158 1.00 85.38 82 GLU A N 1
ATOM 644 C CA . GLU A 1 82 ? 8.709 10.370 7.518 1.00 85.38 82 GLU A CA 1
ATOM 645 C C . GLU A 1 82 ? 9.059 9.275 8.545 1.00 85.38 82 GLU A C 1
ATOM 647 O O . GLU A 1 82 ? 9.032 9.502 9.760 1.00 85.38 82 GLU A O 1
ATOM 652 N N . SER A 1 83 ? 9.365 8.063 8.080 1.00 80.38 83 SER A N 1
ATOM 653 C CA . SER A 1 83 ? 9.574 6.901 8.934 1.00 80.38 83 SER A CA 1
ATOM 654 C C . SER A 1 83 ? 11.037 6.758 9.354 1.00 80.38 83 SER A C 1
ATOM 656 O O . SER A 1 83 ? 11.806 6.060 8.697 1.00 80.38 83 SER A O 1
ATOM 658 N N . LYS A 1 84 ? 11.366 7.239 10.561 1.00 71.06 84 LYS A N 1
ATOM 659 C CA . LYS A 1 84 ? 12.683 7.044 11.215 1.00 71.06 84 LYS A CA 1
ATOM 660 C C . LYS A 1 84 ? 13.168 5.586 11.271 1.00 71.06 84 LYS A C 1
ATOM 662 O O . LYS A 1 84 ? 14.352 5.304 11.402 1.00 71.06 84 LYS A O 1
ATOM 667 N N . LYS A 1 85 ? 12.247 4.617 11.195 1.00 63.06 85 LYS A N 1
ATOM 668 C CA . LYS A 1 85 ? 12.577 3.180 11.175 1.00 63.06 85 LYS A CA 1
ATOM 669 C C . LYS A 1 85 ? 13.325 2.741 9.911 1.00 63.06 85 LYS A C 1
ATOM 671 O O . LYS A 1 85 ? 13.887 1.650 9.902 1.00 63.06 85 LYS A O 1
ATOM 676 N N . LEU A 1 86 ? 13.301 3.552 8.854 1.00 66.00 86 LEU A N 1
ATOM 677 C CA . LEU A 1 86 ? 13.909 3.255 7.558 1.00 66.00 86 LEU A CA 1
ATOM 678 C C . LEU A 1 86 ? 15.178 4.075 7.299 1.00 66.00 86 LEU A C 1
ATOM 680 O O . LEU A 1 86 ? 15.782 3.901 6.246 1.00 66.00 86 LEU A O 1
ATOM 684 N N . ASP A 1 87 ? 15.636 4.870 8.272 1.00 68.75 87 ASP A N 1
ATOM 685 C CA . ASP A 1 87 ? 16.854 5.691 8.170 1.00 68.75 87 ASP A CA 1
ATOM 686 C C . ASP A 1 87 ? 18.121 4.847 7.912 1.00 68.75 87 ASP A C 1
ATOM 688 O O . ASP A 1 87 ? 19.092 5.335 7.345 1.00 68.75 87 ASP A O 1
ATOM 692 N N . ASN A 1 88 ? 18.094 3.554 8.262 1.00 68.94 88 ASN A N 1
ATOM 693 C CA . ASN A 1 88 ? 19.178 2.595 8.006 1.00 68.94 88 ASN A CA 1
ATOM 694 C C . ASN A 1 88 ? 19.031 1.833 6.672 1.00 68.94 88 ASN A C 1
ATOM 696 O O . AS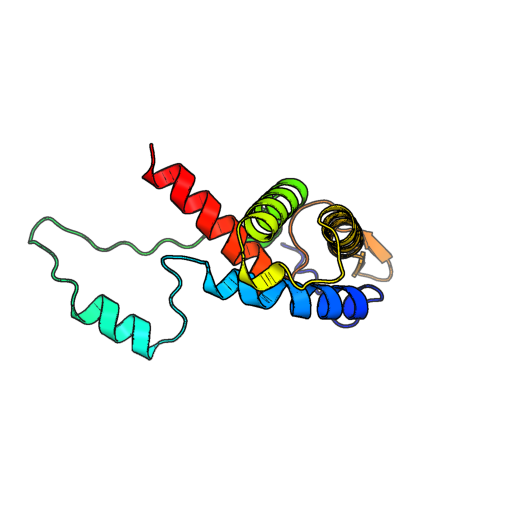N A 1 88 ? 19.769 0.878 6.419 1.00 68.94 88 ASN A O 1
ATOM 700 N N . SER A 1 89 ? 18.050 2.183 5.836 1.00 73.94 89 SER A N 1
ATOM 701 C CA . SER A 1 89 ? 17.876 1.568 4.519 1.00 73.94 89 SER A CA 1
ATOM 702 C C . SER A 1 89 ? 19.023 1.984 3.591 1.00 73.94 89 SER A C 1
ATOM 704 O O . SER A 1 89 ? 19.264 3.179 3.436 1.00 73.94 89 SER A O 1
ATOM 706 N N . PRO A 1 90 ? 19.689 1.045 2.893 1.00 80.62 90 PRO A N 1
ATOM 707 C CA . PRO A 1 90 ? 20.701 1.394 1.894 1.00 80.62 90 PRO A CA 1
ATOM 708 C C . PRO A 1 90 ? 20.091 1.993 0.613 1.00 80.62 90 PRO A C 1
ATOM 710 O O . PRO A 1 90 ? 20.827 2.411 -0.275 1.00 80.62 90 PRO A O 1
ATOM 713 N N . PHE A 1 91 ? 18.758 2.012 0.495 1.00 84.00 91 PHE A N 1
ATOM 714 C CA . PHE A 1 91 ? 18.035 2.533 -0.665 1.00 84.00 91 PHE A CA 1
ATOM 715 C C . PHE A 1 91 ? 17.596 3.969 -0.454 1.00 84.00 91 PHE A C 1
ATOM 717 O O . PHE A 1 91 ? 16.955 4.291 0.551 1.00 84.00 91 PHE A O 1
ATOM 724 N N . THR A 1 92 ? 17.857 4.799 -1.457 1.00 86.88 92 THR A N 1
ATOM 725 C CA . THR A 1 92 ? 17.341 6.160 -1.518 1.00 86.88 92 THR A CA 1
ATOM 726 C C . THR A 1 92 ? 15.854 6.162 -1.875 1.00 86.88 92 THR A C 1
ATOM 728 O O . THR A 1 92 ? 15.311 5.219 -2.459 1.00 86.88 92 THR A O 1
ATOM 731 N N . LYS A 1 93 ? 15.180 7.281 -1.598 1.00 86.38 93 LYS A N 1
ATOM 732 C CA . LYS A 1 93 ? 13.803 7.527 -2.049 1.00 86.38 93 LYS A CA 1
ATOM 733 C C . LYS A 1 93 ? 13.639 7.330 -3.563 1.00 86.38 93 LYS A C 1
ATOM 735 O O . LYS A 1 93 ? 12.600 6.843 -4.014 1.00 86.38 93 LYS A O 1
ATOM 740 N N . THR A 1 94 ? 14.646 7.717 -4.347 1.00 90.81 94 THR A N 1
ATOM 741 C CA . THR A 1 94 ? 14.642 7.569 -5.807 1.00 90.81 94 THR A CA 1
ATOM 742 C C . THR A 1 94 ? 14.670 6.099 -6.206 1.00 90.81 94 THR A C 1
ATOM 744 O O . THR A 1 94 ? 13.833 5.690 -7.008 1.00 90.81 94 THR A O 1
ATOM 747 N N . ASP A 1 95 ? 15.519 5.290 -5.568 1.00 91.44 95 ASP A N 1
ATOM 748 C CA . ASP A 1 95 ? 15.593 3.847 -5.835 1.00 91.44 95 ASP A CA 1
ATOM 749 C C . ASP A 1 95 ? 14.242 3.179 -5.560 1.00 91.44 95 ASP A C 1
ATOM 751 O O . ASP A 1 95 ? 13.687 2.484 -6.412 1.00 91.44 95 ASP A O 1
ATOM 755 N N . ILE A 1 96 ? 13.641 3.456 -4.397 1.00 90.25 96 ILE A N 1
ATOM 756 C CA . ILE A 1 96 ? 12.329 2.901 -4.033 1.00 90.25 96 ILE A CA 1
ATOM 757 C C . ILE A 1 96 ? 11.247 3.329 -5.029 1.00 90.25 96 ILE A C 1
ATOM 759 O O . ILE A 1 96 ? 10.393 2.521 -5.408 1.00 90.25 96 ILE A O 1
ATOM 763 N N . LYS A 1 97 ? 11.279 4.584 -5.488 1.00 93.31 97 LYS A N 1
ATOM 764 C CA . LYS A 1 97 ? 10.341 5.092 -6.494 1.00 93.31 97 LYS A CA 1
ATOM 765 C C . LYS A 1 97 ? 10.463 4.323 -7.805 1.00 93.31 97 LYS A C 1
ATOM 767 O O . LYS A 1 97 ? 9.440 3.916 -8.358 1.00 93.31 97 LYS A O 1
ATOM 772 N N . GLU A 1 98 ? 11.677 4.140 -8.306 1.00 94.06 98 GLU A N 1
ATOM 773 C CA . GLU A 1 98 ? 11.922 3.432 -9.563 1.00 94.06 98 GLU A CA 1
ATOM 774 C C . GLU A 1 98 ? 11.520 1.963 -9.467 1.00 94.06 98 GLU A C 1
ATOM 776 O O . GLU A 1 98 ? 10.800 1.471 -10.339 1.00 94.06 98 GLU A O 1
ATOM 781 N N . LEU A 1 99 ? 11.870 1.297 -8.363 1.00 92.88 99 LEU A N 1
ATOM 782 C CA . LEU A 1 99 ? 11.472 -0.082 -8.087 1.00 92.88 99 LEU A CA 1
ATOM 783 C C . LEU A 1 99 ? 9.941 -0.230 -8.055 1.00 92.88 99 LEU A C 1
ATOM 785 O O . LEU A 1 99 ? 9.391 -1.132 -8.692 1.00 92.88 99 LEU A O 1
ATOM 789 N N . LEU A 1 100 ? 9.229 0.678 -7.378 1.00 93.00 100 LEU A N 1
ATOM 790 C CA . LEU A 1 100 ? 7.762 0.680 -7.340 1.00 93.00 100 LEU A CA 1
ATOM 791 C C . LEU A 1 100 ? 7.144 0.937 -8.720 1.00 93.00 100 LEU A C 1
ATOM 793 O O . LEU A 1 100 ? 6.171 0.277 -9.090 1.00 93.00 100 LEU A O 1
ATOM 797 N N . ILE A 1 101 ? 7.693 1.873 -9.499 1.00 93.00 101 ILE A N 1
ATOM 798 C CA . ILE A 1 101 ? 7.234 2.132 -10.870 1.00 93.00 101 ILE A CA 1
ATOM 799 C C . ILE A 1 101 ? 7.428 0.882 -11.728 1.00 93.00 101 ILE A C 1
ATOM 801 O O . ILE A 1 101 ? 6.497 0.482 -12.431 1.00 93.00 101 ILE A O 1
ATOM 805 N N . LEU A 1 102 ? 8.601 0.255 -11.651 1.00 91.69 102 LEU A N 1
ATOM 806 C CA . LEU A 1 102 ? 8.930 -0.948 -12.404 1.00 91.69 102 LEU A CA 1
ATOM 807 C C . LEU A 1 102 ? 7.976 -2.094 -12.045 1.00 91.69 102 LEU A C 1
ATOM 809 O O . LEU A 1 102 ? 7.398 -2.699 -12.947 1.00 91.69 102 LEU A O 1
ATOM 813 N N . ALA A 1 103 ? 7.749 -2.332 -10.753 1.00 90.56 103 ALA A N 1
ATOM 814 C CA . ALA A 1 103 ? 6.868 -3.381 -10.248 1.00 90.56 103 ALA A CA 1
ATOM 815 C C . ALA A 1 103 ? 5.393 -3.170 -10.631 1.00 90.56 103 ALA A C 1
ATOM 817 O O . ALA A 1 103 ? 4.725 -4.106 -11.071 1.00 90.56 103 ALA A O 1
ATOM 818 N N . LEU A 1 104 ? 4.875 -1.946 -10.482 1.00 90.06 104 LEU A N 1
ATOM 819 C CA . LEU A 1 104 ? 3.441 -1.668 -10.615 1.00 90.06 104 LEU A CA 1
ATOM 820 C C . LEU A 1 104 ? 3.018 -1.317 -12.045 1.00 90.06 104 LEU A C 1
ATOM 822 O O . LEU A 1 104 ? 1.897 -1.635 -12.440 1.00 90.06 104 LEU A O 1
ATOM 826 N N . LYS A 1 105 ? 3.887 -0.682 -12.846 1.00 89.44 105 LYS A N 1
ATOM 827 C CA . LYS A 1 105 ? 3.566 -0.329 -14.242 1.00 89.44 105 LYS A CA 1
ATOM 828 C C . LYS A 1 105 ? 3.875 -1.434 -15.246 1.00 89.44 105 LYS A C 1
ATOM 830 O O . LYS A 1 105 ? 3.525 -1.279 -16.414 1.00 89.44 105 LYS A O 1
ATOM 835 N N . ASN A 1 106 ? 4.511 -2.529 -14.836 1.00 88.50 106 ASN A N 1
ATOM 836 C CA . ASN A 1 106 ? 4.804 -3.676 -15.702 1.00 88.50 106 ASN A CA 1
ATOM 837 C C . ASN A 1 106 ? 4.035 -4.926 -15.266 1.00 88.50 106 ASN A C 1
ATOM 839 O O . ASN A 1 106 ? 4.558 -6.035 -15.300 1.00 88.50 106 ASN A O 1
ATOM 843 N N . SER A 1 107 ? 2.774 -4.733 -14.872 1.00 86.38 107 SER A N 1
ATOM 844 C CA . SER A 1 107 ? 1.829 -5.827 -14.668 1.00 86.38 107 SER A CA 1
ATOM 845 C C . SER A 1 107 ? 1.265 -6.283 -16.015 1.00 86.38 107 SER A C 1
ATOM 847 O O . SER A 1 107 ? 0.534 -5.542 -16.685 1.00 86.38 107 SER A O 1
ATOM 849 N N . TYR A 1 108 ? 1.627 -7.502 -16.407 1.00 87.50 108 TYR A N 1
ATOM 850 C CA . TYR A 1 108 ? 1.105 -8.179 -17.587 1.00 87.50 108 TYR A CA 1
ATOM 851 C C . TYR A 1 108 ? 0.354 -9.438 -17.166 1.00 87.50 108 TYR A C 1
ATOM 853 O O . TYR A 1 108 ? 0.751 -10.119 -16.222 1.00 87.50 108 TYR A O 1
ATOM 861 N N . PHE A 1 109 ? -0.718 -9.751 -17.883 1.00 84.81 109 PHE A N 1
ATOM 862 C CA . PHE A 1 109 ? -1.494 -10.972 -17.696 1.00 84.81 109 PHE A CA 1
ATOM 863 C C . PHE A 1 109 ? -1.884 -11.556 -19.053 1.00 84.81 109 PHE A C 1
ATOM 865 O O . PHE A 1 109 ? -1.931 -10.843 -20.059 1.00 84.81 109 PHE A O 1
ATOM 872 N N . GLN A 1 110 ? -2.157 -12.858 -19.086 1.00 86.44 110 GLN A N 1
ATOM 873 C CA . GLN A 1 110 ? -2.587 -13.555 -20.292 1.00 86.44 110 GLN A CA 1
ATOM 874 C C . GLN A 1 110 ? -4.084 -13.859 -20.221 1.00 86.44 110 GLN A C 1
ATOM 876 O O . GLN A 1 110 ? -4.586 -14.307 -19.192 1.00 86.44 110 GLN A O 1
ATOM 881 N N . PHE A 1 111 ? -4.797 -13.633 -21.321 1.00 86.38 111 PHE A N 1
ATOM 882 C CA . PHE A 1 111 ? -6.195 -14.019 -21.480 1.00 86.38 111 PHE A CA 1
ATOM 883 C C . PHE A 1 111 ? -6.431 -14.487 -22.919 1.00 86.38 111 PHE A C 1
ATOM 885 O O . PHE A 1 111 ? -6.041 -13.800 -23.863 1.00 86.38 111 PHE A O 1
ATOM 892 N N . ASN A 1 112 ? -7.027 -15.670 -23.099 1.00 90.44 112 ASN A N 1
ATOM 893 C CA . ASN A 1 112 ? -7.255 -16.296 -24.412 1.00 90.44 112 ASN A CA 1
ATOM 894 C C . ASN A 1 112 ? -6.009 -16.290 -25.321 1.00 90.44 112 ASN A C 1
ATOM 896 O O . ASN A 1 112 ? -6.063 -15.876 -26.479 1.00 90.44 112 ASN A O 1
ATOM 900 N N . GLY A 1 113 ? -4.857 -16.682 -24.770 1.00 89.88 113 GLY A N 1
ATOM 901 C CA . GLY A 1 113 ? -3.594 -16.744 -25.510 1.00 89.88 113 GLY A CA 1
ATOM 902 C C . GLY A 1 113 ? -2.939 -15.388 -25.803 1.00 89.88 113 GLY A C 1
ATOM 903 O O . GLY A 1 113 ? -1.813 -15.366 -26.288 1.00 89.88 113 GLY A O 1
ATOM 904 N N . LYS A 1 114 ? -3.585 -14.261 -25.479 1.00 91.44 114 LYS A N 1
ATOM 905 C CA . LYS A 1 114 ? -3.062 -12.908 -25.718 1.00 91.44 114 LYS A CA 1
ATOM 906 C C . LYS A 1 114 ? -2.564 -12.270 -24.427 1.00 91.44 114 LYS A C 1
ATOM 908 O O . LYS A 1 114 ? -3.171 -12.436 -23.371 1.00 91.44 114 LYS A O 1
ATOM 913 N N . PHE A 1 115 ? -1.470 -11.520 -24.525 1.00 89.69 115 PHE A N 1
ATOM 914 C CA . PHE A 1 115 ? -0.922 -10.751 -23.411 1.00 89.69 115 PHE A CA 1
ATOM 915 C C . PHE A 1 115 ? -1.535 -9.356 -23.358 1.00 89.69 115 PHE A C 1
ATOM 917 O O . PHE A 1 115 ? -1.649 -8.665 -24.371 1.00 89.69 115 PHE A O 1
ATOM 924 N N . TYR A 1 116 ? -1.880 -8.932 -22.151 1.00 88.56 116 TYR A N 1
ATOM 925 C CA . TYR A 1 116 ? -2.447 -7.627 -21.863 1.00 88.56 116 TYR A CA 1
ATOM 926 C C . TYR A 1 116 ? -1.644 -6.952 -20.764 1.00 88.56 116 TYR A C 1
ATOM 928 O O . TYR A 1 116 ? -1.177 -7.593 -19.824 1.00 88.56 116 TYR A O 1
ATOM 936 N N . LYS A 1 117 ? -1.506 -5.634 -20.882 1.00 88.50 117 LYS A N 1
ATOM 937 C CA . LYS A 1 117 ? -0.887 -4.789 -19.866 1.00 88.50 117 LYS A CA 1
ATOM 938 C C . LYS A 1 117 ? -1.969 -4.099 -19.053 1.00 88.50 117 LYS A C 1
ATOM 940 O O . LYS A 1 117 ? -2.832 -3.426 -19.624 1.00 88.50 117 LYS A O 1
ATOM 945 N N . GLN A 1 118 ? -1.895 -4.206 -17.733 1.00 86.25 118 GLN A N 1
ATOM 946 C CA . GLN A 1 118 ? -2.766 -3.433 -16.857 1.00 86.25 118 GLN A CA 1
ATOM 947 C C . GLN A 1 118 ? -2.364 -1.950 -16.916 1.00 86.25 118 GLN A C 1
ATOM 949 O O . GLN A 1 118 ? -1.225 -1.589 -16.623 1.00 86.25 118 GLN A O 1
ATOM 954 N N . LYS A 1 119 ? -3.294 -1.083 -17.338 1.00 86.25 119 LYS A N 1
ATOM 955 C CA . LYS A 1 119 ? -3.048 0.365 -17.485 1.00 86.25 119 LYS A CA 1
ATOM 956 C C . LYS A 1 119 ? -3.363 1.160 -16.219 1.00 86.25 119 LYS A C 1
ATOM 958 O O . LYS A 1 119 ? -2.733 2.185 -15.971 1.00 86.25 119 LYS A O 1
ATOM 963 N N . THR A 1 120 ? -4.348 0.707 -15.449 1.00 86.06 120 THR A N 1
ATOM 964 C CA . THR A 1 120 ? -4.886 1.409 -14.280 1.00 86.06 120 THR A CA 1
ATOM 965 C C . THR A 1 120 ? -5.108 0.447 -13.122 1.00 86.06 120 THR A C 1
ATOM 967 O O . THR A 1 120 ? -5.287 -0.760 -13.312 1.00 86.06 120 THR A O 1
ATOM 970 N N . GLY A 1 121 ? -5.111 1.004 -11.914 1.00 88.44 121 GLY A N 1
ATOM 971 C CA . GLY A 1 121 ? -5.251 0.228 -10.696 1.00 88.44 121 GLY A CA 1
ATOM 972 C C . GLY A 1 121 ? -3.977 -0.490 -10.279 1.00 88.44 121 GLY A C 1
ATOM 973 O O . GLY A 1 121 ? -2.995 -0.579 -11.017 1.00 88.44 121 GLY A O 1
ATOM 974 N N . LEU A 1 122 ? -4.019 -1.019 -9.067 1.00 90.19 122 LEU A N 1
ATOM 975 C CA . LEU A 1 122 ? -3.010 -1.914 -8.543 1.00 90.19 122 LEU A CA 1
ATOM 976 C C . LEU A 1 122 ? -3.230 -3.338 -9.075 1.00 90.19 122 LEU A C 1
ATOM 978 O O . LEU A 1 122 ? -4.379 -3.781 -9.185 1.00 90.19 122 LEU A O 1
ATOM 982 N N . PRO A 1 123 ? -2.151 -4.074 -9.386 1.00 86.62 123 PRO A N 1
ATOM 983 C CA . PRO A 1 123 ? -2.253 -5.494 -9.682 1.00 86.62 123 PRO A CA 1
ATOM 984 C C . PRO A 1 123 ? -2.793 -6.244 -8.466 1.00 86.62 123 PRO A C 1
ATOM 986 O O . PRO A 1 123 ? -2.311 -6.057 -7.345 1.00 86.62 123 PRO A O 1
ATOM 989 N N . MET A 1 124 ? -3.805 -7.084 -8.682 1.00 84.38 124 MET A N 1
ATOM 990 C CA . MET A 1 124 ? -4.312 -7.989 -7.652 1.00 84.38 124 MET A CA 1
ATOM 991 C C . MET A 1 124 ? -3.396 -9.219 -7.547 1.00 84.38 124 MET A C 1
ATOM 993 O O . MET A 1 124 ? -2.768 -9.640 -8.521 1.00 84.38 124 MET A O 1
ATOM 997 N N . CYS A 1 125 ? -3.311 -9.799 -6.348 1.00 81.81 125 CYS A N 1
ATOM 998 C CA . CYS A 1 125 ? -2.443 -10.946 -6.037 1.00 81.81 125 CYS A CA 1
ATOM 999 C C . CYS A 1 125 ? -0.930 -10.697 -6.207 1.00 81.81 125 CYS A C 1
ATOM 1001 O O . CYS A 1 125 ? -0.164 -11.652 -6.325 1.00 81.81 125 CYS A O 1
ATOM 1003 N N . ASN A 1 126 ? -0.491 -9.438 -6.187 1.00 83.31 126 ASN A N 1
ATOM 1004 C CA . ASN A 1 126 ? 0.915 -9.069 -6.064 1.00 83.31 126 ASN A CA 1
ATOM 1005 C C . ASN A 1 126 ? 1.310 -9.052 -4.571 1.00 83.31 126 ASN A C 1
ATOM 1007 O O . ASN A 1 126 ? 0.494 -8.737 -3.707 1.00 83.31 126 ASN A O 1
ATOM 1011 N N . THR A 1 127 ? 2.566 -9.343 -4.238 1.00 85.25 127 THR A N 1
ATOM 1012 C CA . THR A 1 127 ? 3.090 -9.245 -2.862 1.00 85.25 127 THR A CA 1
ATOM 1013 C C . THR A 1 127 ? 2.918 -7.852 -2.238 1.00 85.25 127 THR A C 1
ATOM 1015 O O . THR A 1 127 ? 2.840 -7.726 -1.022 1.00 85.25 127 THR A O 1
ATOM 1018 N N . LEU A 1 128 ? 2.817 -6.800 -3.056 1.00 86.44 128 LEU A N 1
ATOM 1019 C CA . LEU A 1 128 ? 2.569 -5.419 -2.627 1.00 86.44 128 LEU A CA 1
ATOM 1020 C C . LEU A 1 128 ? 1.079 -5.098 -2.409 1.00 86.44 128 LEU A C 1
ATOM 1022 O O . LEU A 1 128 ? 0.749 -4.054 -1.842 1.00 86.44 128 LEU A O 1
ATOM 1026 N N . SER A 1 129 ? 0.176 -5.979 -2.855 1.00 74.81 129 SER A N 1
ATOM 1027 C CA . SER A 1 129 ? -1.277 -5.793 -2.794 1.00 74.81 129 SER A CA 1
ATOM 1028 C C . SER A 1 129 ? -1.884 -5.664 -1.388 1.00 74.81 129 SER A C 1
ATOM 1030 O O . SER A 1 129 ? -2.946 -5.059 -1.319 1.00 74.81 129 SER A O 1
ATOM 1032 N N . PRO A 1 130 ? -1.324 -6.184 -0.280 1.00 78.88 130 PRO A N 1
ATOM 1033 C CA . PRO A 1 130 ? -1.879 -5.884 1.038 1.00 78.88 130 PRO A CA 1
ATOM 1034 C C . PRO A 1 130 ? -1.482 -4.475 1.504 1.00 78.88 130 PRO A C 1
ATOM 1036 O O . PRO A 1 130 ? -2.327 -3.679 1.885 1.00 78.88 130 PRO A O 1
ATOM 1039 N N . THR A 1 131 ? -0.206 -4.106 1.384 1.00 89.00 131 THR A N 1
ATOM 1040 C CA . THR A 1 131 ? 0.312 -2.870 1.993 1.00 89.00 131 THR A CA 1
ATOM 1041 C C . THR A 1 131 ? -0.069 -1.593 1.238 1.00 89.00 131 THR A C 1
ATOM 1043 O O . THR A 1 131 ? -0.385 -0.577 1.856 1.00 89.00 131 THR A O 1
ATOM 1046 N N . LEU A 1 132 ? -0.027 -1.596 -0.100 1.00 92.62 132 LEU A N 1
ATOM 1047 C CA . LEU A 1 132 ? -0.240 -0.366 -0.877 1.00 92.62 132 LEU A CA 1
ATOM 1048 C C . LEU A 1 132 ? -1.682 0.177 -0.804 1.00 92.62 132 LEU A C 1
ATOM 1050 O O . LEU A 1 132 ? -1.833 1.390 -0.622 1.00 92.62 132 LEU A O 1
ATOM 1054 N N . PRO A 1 133 ? -2.742 -0.649 -0.917 1.00 92.06 133 PRO A N 1
ATOM 1055 C CA . PRO A 1 133 ? -4.108 -0.173 -0.717 1.00 92.06 133 PRO A CA 1
ATOM 1056 C C . PRO A 1 133 ? -4.350 0.356 0.689 1.00 92.06 133 PRO A C 1
ATOM 1058 O O . PRO A 1 133 ? -4.973 1.405 0.819 1.00 92.06 133 PRO A O 1
ATOM 1061 N N . ASP A 1 134 ? -3.815 -0.296 1.722 1.00 91.38 134 ASP A N 1
ATOM 1062 C CA . ASP A 1 134 ? -3.974 0.159 3.106 1.00 91.38 134 ASP A CA 1
ATOM 1063 C C . ASP A 1 134 ? -3.341 1.539 3.320 1.00 91.38 134 ASP A C 1
ATOM 1065 O O . ASP A 1 134 ? -3.957 2.432 3.912 1.00 91.38 134 ASP A O 1
ATOM 1069 N N . ILE A 1 135 ? -2.144 1.761 2.761 1.00 92.50 135 ILE A N 1
ATOM 1070 C CA . ILE A 1 135 ? -1.482 3.074 2.752 1.00 92.50 135 ILE A CA 1
ATOM 1071 C C . ILE A 1 135 ? -2.355 4.118 2.046 1.00 92.50 135 ILE A C 1
ATOM 1073 O O . ILE A 1 135 ? -2.569 5.213 2.579 1.00 92.50 135 ILE A O 1
ATOM 1077 N N . TYR A 1 136 ? -2.871 3.788 0.859 1.00 93.56 136 TYR A N 1
ATOM 1078 C CA . TYR A 1 136 ? -3.736 4.690 0.102 1.00 93.56 136 TYR A CA 1
ATOM 1079 C C . TYR A 1 136 ? -5.014 5.028 0.877 1.00 93.56 136 TYR A C 1
ATOM 1081 O O . TYR A 1 136 ? -5.387 6.196 0.969 1.00 93.56 136 TYR A O 1
ATOM 1089 N N . MET A 1 137 ? -5.660 4.024 1.469 1.00 92.25 137 MET A N 1
ATOM 1090 C CA . MET A 1 137 ? -6.906 4.184 2.211 1.00 92.25 137 MET A CA 1
ATOM 1091 C C . MET A 1 137 ? -6.718 4.963 3.504 1.00 92.25 137 MET A C 1
ATOM 1093 O O . MET A 1 137 ? -7.577 5.770 3.858 1.00 92.25 137 MET A O 1
ATOM 1097 N N . ASN A 1 138 ? -5.596 4.780 4.199 1.00 91.94 138 ASN A N 1
ATOM 1098 C CA . ASN A 1 138 ? -5.280 5.589 5.370 1.00 91.94 138 ASN A CA 1
ATOM 1099 C C . ASN A 1 138 ? -5.146 7.076 4.999 1.00 91.94 138 ASN A C 1
ATOM 1101 O O . ASN A 1 138 ? -5.698 7.930 5.691 1.00 91.94 138 ASN A O 1
ATOM 1105 N N . 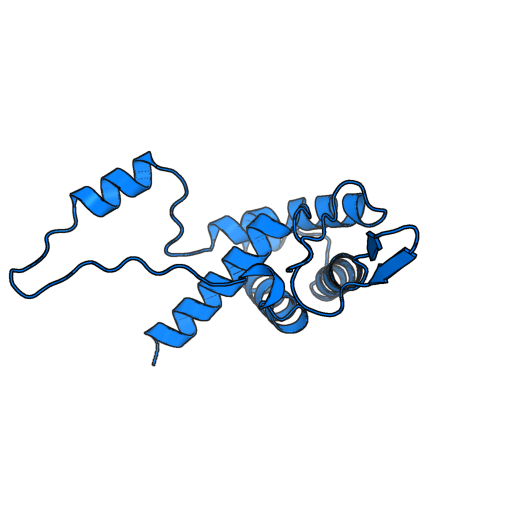GLU A 1 139 ? -4.485 7.389 3.882 1.00 91.75 139 GLU A N 1
ATOM 1106 C CA . GLU A 1 139 ? -4.397 8.763 3.377 1.00 91.75 139 GLU A CA 1
ATOM 1107 C C . GLU A 1 139 ? -5.751 9.301 2.891 1.00 91.75 139 GLU A C 1
ATOM 1109 O O . GLU A 1 139 ? -6.104 10.451 3.148 1.00 91.75 139 GLU A O 1
ATOM 1114 N N . TYR A 1 140 ? -6.532 8.474 2.197 1.00 91.56 140 TYR A N 1
ATOM 1115 C CA . TYR A 1 140 ? -7.852 8.845 1.697 1.00 91.56 140 TYR A CA 1
ATOM 1116 C C . TYR A 1 140 ? -8.804 9.211 2.842 1.00 91.56 140 TYR A C 1
ATOM 1118 O O . TYR A 1 140 ? -9.414 10.277 2.800 1.00 91.56 140 TYR A O 1
ATOM 1126 N N . LYS A 1 141 ? -8.849 8.393 3.905 1.00 89.19 141 LYS A N 1
ATOM 1127 C CA . LYS A 1 141 ? -9.632 8.674 5.119 1.00 89.19 141 LYS A CA 1
ATOM 1128 C C . LYS A 1 141 ? -9.227 10.007 5.752 1.00 89.19 141 LYS A C 1
ATOM 1130 O O . LYS A 1 141 ? -10.094 10.836 6.004 1.00 89.19 141 LYS A O 1
ATOM 1135 N N . LYS A 1 142 ? -7.925 10.254 5.951 1.00 87.69 142 LYS A N 1
ATOM 1136 C CA . LYS A 1 142 ? -7.428 11.521 6.527 1.00 87.69 142 LYS A CA 1
ATOM 1137 C C . LYS A 1 142 ? -7.929 12.750 5.762 1.00 87.69 142 LYS A C 1
ATOM 1139 O O . LYS A 1 142 ? -8.324 13.723 6.385 1.00 87.69 142 LYS A O 1
ATOM 1144 N N . ASN A 1 143 ? -7.959 12.686 4.432 1.00 86.00 143 ASN A N 1
ATOM 1145 C CA . ASN A 1 143 ? -8.418 13.798 3.596 1.00 86.00 143 ASN A CA 1
ATOM 1146 C C . ASN A 1 143 ? -9.942 14.012 3.614 1.00 86.00 143 ASN A C 1
ATOM 1148 O O . ASN A 1 143 ? -10.392 15.103 3.274 1.00 86.00 143 ASN A O 1
ATOM 1152 N N . ILE A 1 144 ? -10.730 12.990 3.963 1.00 85.38 144 ILE A N 1
ATOM 1153 C CA . ILE A 1 144 ? -12.188 13.111 4.109 1.00 85.38 144 ILE A CA 1
ATOM 1154 C C . ILE A 1 144 ? -12.546 13.680 5.480 1.00 85.38 144 ILE A C 1
ATOM 1156 O O . ILE A 1 144 ? -13.352 14.595 5.550 1.00 85.38 144 ILE A O 1
ATOM 1160 N N . TYR A 1 145 ? -11.944 13.153 6.550 1.00 68.38 145 TYR A N 1
ATOM 1161 C CA . TYR A 1 145 ? -12.289 13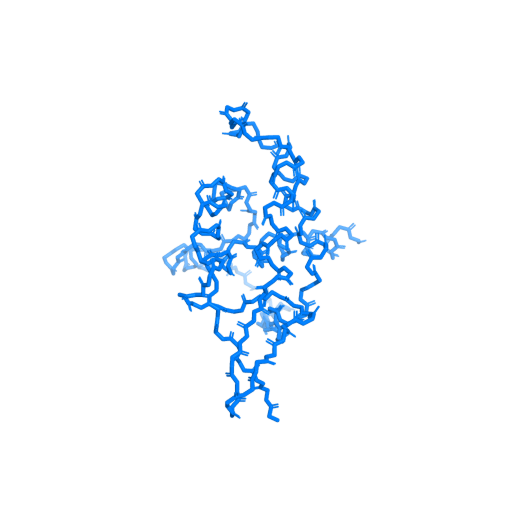.529 7.926 1.00 68.38 145 TYR A CA 1
ATOM 1162 C C . TYR A 1 145 ? -11.634 14.834 8.413 1.00 68.38 145 TYR A C 1
ATOM 1164 O O . TYR A 1 145 ? -12.025 15.336 9.458 1.00 68.38 145 TYR A O 1
ATOM 1172 N N . MET A 1 146 ? -10.625 15.367 7.708 1.00 58.94 146 MET A N 1
ATOM 1173 C CA . MET A 1 146 ? -10.011 16.677 8.010 1.00 58.94 146 MET A CA 1
ATOM 1174 C C . MET A 1 146 ? -10.559 17.829 7.146 1.00 58.94 146 MET A C 1
ATOM 1176 O O . MET A 1 146 ? -9.924 18.880 7.055 1.00 58.94 146 MET A O 1
ATOM 1180 N N . LYS A 1 147 ? -11.705 17.632 6.492 1.00 44.06 147 LYS A N 1
ATOM 1181 C CA . LYS A 1 147 ? -12.520 18.719 5.937 1.00 44.06 147 LYS A CA 1
ATOM 1182 C C . LYS A 1 147 ? -13.628 19.068 6.914 1.00 44.06 147 LYS A C 1
ATOM 1184 O O . LYS A 1 147 ? -13.944 20.272 6.981 1.00 44.06 147 LYS A O 1
#

pLDDT: mean 86.2, std 8.53, range [44.06, 94.81]

Foldseek 3Di:
DDDQFAQPPHPLQVLLVVLCVQLVVLLVVFPPDDPDPVSVCVVVVPDDADPPDDDDDDDDPPLQQADFLVVLLVLSLVSCVVDPVNPPPPDDSVRSSVSSCCNFQARWGDDPNDIDGRPGGGRPNHSCVVPSSSSVVSVVVCVVVVD

InterPro domains:
  IPR000477 Reverse transcriptase domain [PS50878] (1-147)